Protein AF-G9K9Y8-F1 (afdb_monomer)

Solvent-accessible surface area (backbone atoms only — not comparable to full-atom values): 9111 Å² total; per-residue (Å²): 105,71,45,41,54,54,16,48,52,47,48,52,50,33,62,75,66,70,55,86,84,50,66,68,34,49,52,31,36,51,53,35,52,54,52,53,56,57,51,52,54,63,65,48,39,76,40,74,76,51,29,52,55,55,52,28,53,61,65,28,44,67,58,48,51,57,51,48,55,58,51,45,56,54,49,51,53,50,38,55,50,44,28,70,71,38,23,91,46,26,84,60,19,64,43,66,66,45,25,47,54,50,52,55,35,38,58,74,66,42,69,54,67,57,62,68,66,59,51,52,83,85,42,70,68,60,45,52,49,50,51,54,51,50,53,53,49,46,49,46,43,45,63,47,51,47,47,50,54,52,48,52,50,49,54,37,41,52,53,50,54,48,33,73,73,78,46,76,134

InterPro domains:
  IPR013122 Polycystin cation channel, PKD1/PKD2 [PF08016] (23-160)
  IPR039031 Mucolipin [PTHR12127] (1-168)

Structure (mmCIF, N/CA/C/O backbone):
data_AF-G9K9Y8-F1
#
_entry.id   AF-G9K9Y8-F1
#
loop_
_atom_site.group_PDB
_atom_site.id
_atom_site.type_symbol
_atom_site.label_atom_id
_atom_site.label_alt_id
_atom_site.label_comp_id
_atom_site.label_asym_id
_atom_site.label_entity_id
_atom_site.label_seq_id
_atom_site.pdbx_PDB_ins_code
_atom_site.Cartn_x
_atom_site.Cartn_y
_atom_site.Cartn_z
_atom_site.occupancy
_atom_site.B_iso_or_equiv
_atom_site.auth_seq_id
_atom_site.auth_comp_id
_atom_site.auth_asym_id
_atom_site.auth_atom_id
_atom_site.pdbx_PDB_model_num
ATOM 1 N N . ASP A 1 1 ? -10.507 -14.445 19.180 1.00 88.25 1 ASP A N 1
ATOM 2 C CA . ASP A 1 1 ? -10.781 -15.676 19.954 1.00 88.25 1 ASP A CA 1
ATOM 3 C C . ASP A 1 1 ? -10.555 -16.961 19.174 1.00 88.25 1 ASP A C 1
ATOM 5 O O . ASP A 1 1 ? -9.679 -17.712 19.574 1.00 88.25 1 ASP A O 1
ATOM 9 N N . ILE A 1 2 ? -11.237 -17.206 18.045 1.00 95.00 2 ILE A N 1
ATOM 10 C CA . ILE A 1 2 ? -11.043 -18.442 17.247 1.00 95.00 2 ILE A CA 1
ATOM 11 C C . ILE A 1 2 ? -9.560 -18.677 16.897 1.00 95.00 2 ILE A C 1
ATOM 13 O O . ILE A 1 2 ? -9.029 -19.753 17.161 1.00 95.00 2 ILE A O 1
ATOM 17 N N . LEU A 1 3 ? -8.868 -17.651 16.383 1.00 92.19 3 LEU A N 1
ATOM 18 C CA . LEU A 1 3 ? -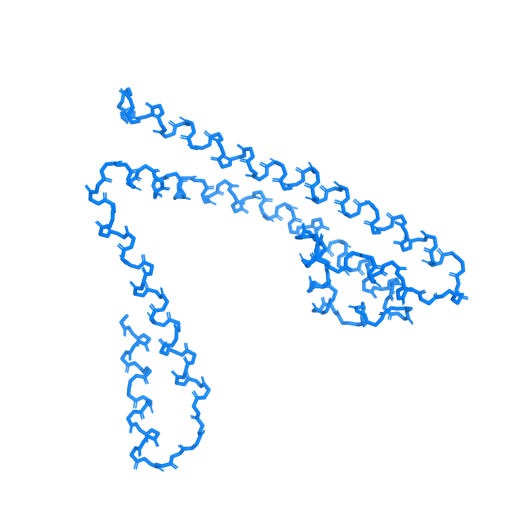7.439 -17.720 16.038 1.00 92.19 3 LEU A CA 1
ATOM 19 C C . LEU A 1 3 ? -6.555 -18.066 17.247 1.00 92.19 3 LEU A C 1
ATOM 21 O O . LEU A 1 3 ? -5.624 -18.857 17.127 1.00 92.19 3 LEU A O 1
ATOM 25 N N . THR A 1 4 ? -6.867 -17.504 18.416 1.00 94.25 4 THR A N 1
ATOM 26 C CA . THR A 1 4 ? -6.127 -17.738 19.661 1.00 94.25 4 THR A CA 1
ATOM 27 C C . THR A 1 4 ? -6.337 -19.162 20.165 1.00 94.25 4 THR A C 1
ATOM 29 O O . THR A 1 4 ? -5.377 -19.817 20.549 1.00 94.25 4 THR A O 1
ATOM 32 N N . ILE A 1 5 ? -7.575 -19.666 20.126 1.00 94.69 5 ILE A N 1
ATOM 33 C CA . ILE A 1 5 ? -7.909 -21.029 20.561 1.00 94.69 5 ILE A CA 1
ATOM 34 C C . ILE A 1 5 ? -7.210 -22.053 19.662 1.00 94.69 5 ILE A C 1
ATOM 36 O O . ILE A 1 5 ? -6.497 -22.918 20.167 1.00 94.69 5 ILE A O 1
ATOM 40 N N . ILE A 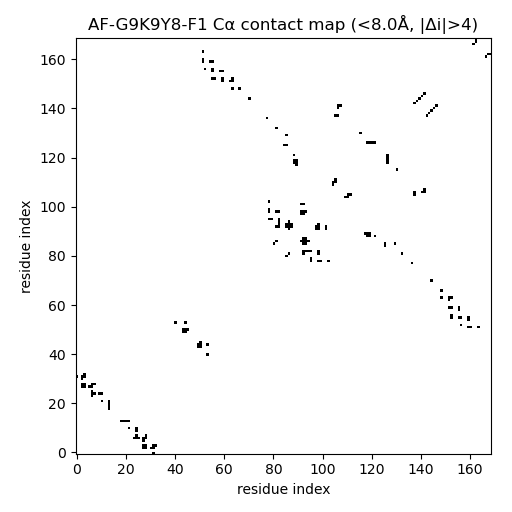1 6 ? -7.347 -21.922 18.337 1.00 94.25 6 ILE A N 1
ATOM 41 C CA . ILE A 1 6 ? -6.700 -22.825 17.372 1.00 94.25 6 ILE A CA 1
ATOM 42 C C . ILE A 1 6 ? -5.173 -22.735 17.498 1.00 94.25 6 ILE A C 1
ATOM 44 O O . ILE A 1 6 ? -4.502 -23.761 17.586 1.00 94.25 6 ILE A O 1
ATOM 48 N N . GLY A 1 7 ? -4.621 -21.520 17.567 1.00 93.50 7 GLY A N 1
ATOM 49 C CA . GLY A 1 7 ? -3.184 -21.301 17.732 1.00 93.50 7 GLY A CA 1
ATOM 50 C C . GLY A 1 7 ? -2.632 -21.896 19.031 1.00 93.50 7 GLY A C 1
ATOM 51 O O . GLY A 1 7 ? -1.561 -22.496 19.016 1.00 93.50 7 GLY A O 1
ATOM 52 N N . SER A 1 8 ? -3.367 -21.799 20.142 1.00 93.50 8 SER A N 1
ATOM 53 C CA . SER A 1 8 ? -2.964 -22.388 21.424 1.00 93.50 8 SER A CA 1
ATOM 54 C C . SER A 1 8 ? -3.047 -23.913 21.424 1.00 93.50 8 SER A C 1
ATOM 56 O O . SER A 1 8 ? -2.147 -24.555 21.962 1.00 93.50 8 SER A O 1
ATOM 58 N N . ILE A 1 9 ? -4.074 -24.505 20.800 1.00 93.81 9 ILE A N 1
ATOM 59 C CA . ILE A 1 9 ? -4.171 -25.965 20.633 1.00 93.81 9 ILE A CA 1
ATOM 60 C C . ILE A 1 9 ? -2.985 -26.477 19.812 1.00 93.81 9 ILE A C 1
ATOM 62 O O . ILE A 1 9 ? -2.294 -27.392 20.256 1.00 93.81 9 ILE A O 1
ATOM 66 N N . LEU A 1 10 ? -2.690 -25.832 18.677 1.00 91.56 10 LEU A N 1
ATOM 67 C CA . LEU A 1 10 ? -1.533 -26.174 17.847 1.00 91.56 10 LEU A CA 1
ATOM 68 C C . LEU A 1 10 ? -0.220 -26.027 18.621 1.00 91.56 10 LEU A C 1
ATOM 70 O O . LEU A 1 10 ? 0.630 -26.908 18.552 1.00 91.56 10 LEU A O 1
ATOM 74 N N . LYS A 1 11 ? -0.061 -24.957 19.408 1.00 92.81 11 LYS A N 1
ATOM 75 C CA . LYS A 1 11 ? 1.130 -24.760 20.244 1.00 92.81 11 LYS A CA 1
ATOM 76 C C . LYS A 1 11 ? 1.314 -25.890 21.259 1.00 92.81 11 LYS A C 1
ATOM 78 O O . LYS A 1 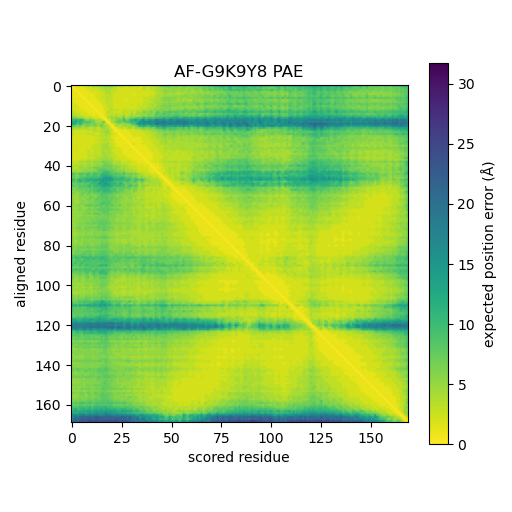11 ? 2.425 -26.394 21.409 1.00 92.81 11 LYS A O 1
ATOM 83 N N . MET A 1 12 ? 0.238 -26.294 21.939 1.00 92.38 12 MET A N 1
ATOM 84 C CA . MET A 1 12 ? 0.267 -27.398 22.903 1.00 92.38 12 MET A CA 1
ATOM 85 C C . MET A 1 12 ? 0.570 -28.736 22.222 1.00 92.38 12 MET A C 1
ATOM 87 O O . MET A 1 12 ? 1.367 -29.510 22.744 1.00 92.38 12 MET A O 1
ATOM 91 N N . GLU A 1 13 ? -0.007 -28.998 21.047 1.00 91.50 13 GLU A N 1
ATOM 92 C CA . GLU A 1 13 ? 0.251 -30.219 20.278 1.00 91.50 13 GLU A CA 1
ATOM 93 C C . GLU A 1 13 ? 1.706 -30.301 19.795 1.00 91.50 13 GLU A C 1
ATOM 95 O O . GLU A 1 13 ? 2.349 -31.340 19.957 1.00 91.50 13 GLU A O 1
ATOM 100 N N . ILE A 1 14 ? 2.245 -29.204 19.253 1.00 91.12 14 ILE A N 1
ATOM 101 C CA . ILE A 1 14 ? 3.640 -29.114 18.797 1.00 91.12 14 ILE A CA 1
ATOM 102 C C . ILE A 1 14 ? 4.596 -29.374 19.966 1.00 91.12 14 ILE A C 1
ATOM 104 O O . ILE A 1 14 ? 5.545 -30.145 19.825 1.00 91.12 14 ILE A O 1
ATOM 108 N N . GLN A 1 15 ? 4.317 -28.785 21.132 1.00 90.19 15 GLN A N 1
ATOM 109 C CA . GLN A 1 15 ? 5.134 -28.965 22.329 1.00 90.19 15 GLN A CA 1
ATOM 110 C C . GLN A 1 15 ? 5.022 -30.389 22.900 1.00 90.19 15 GLN A C 1
ATOM 112 O O . GLN A 1 15 ? 6.036 -30.962 23.293 1.00 90.19 15 GLN A O 1
ATOM 117 N N . ALA A 1 16 ? 3.826 -30.987 22.903 1.00 90.38 16 ALA A N 1
ATOM 118 C CA . ALA A 1 16 ? 3.603 -32.353 23.384 1.00 90.38 16 ALA A CA 1
ATOM 119 C C . ALA A 1 16 ? 4.237 -33.418 22.473 1.00 90.38 16 ALA A C 1
ATOM 121 O O . ALA A 1 16 ? 4.717 -34.437 22.962 1.00 90.38 16 ALA A O 1
ATOM 122 N N . LYS A 1 17 ? 4.258 -33.182 21.155 1.00 89.00 17 LYS A N 1
ATOM 123 C CA . LYS A 1 17 ? 4.853 -34.085 20.155 1.00 89.00 17 LYS A CA 1
ATOM 124 C C . LYS A 1 17 ? 6.313 -33.748 19.815 1.00 89.00 17 LYS A C 1
ATOM 126 O O . LYS A 1 17 ? 6.876 -34.368 18.915 1.00 89.00 17 LYS A O 1
ATOM 131 N N . SER A 1 18 ? 6.922 -32.769 20.495 1.00 82.75 18 SER A N 1
ATOM 132 C CA . SER A 1 18 ? 8.277 -32.255 20.216 1.00 82.75 18 SER A CA 1
ATOM 133 C C . SER A 1 18 ? 8.532 -31.942 18.731 1.00 82.75 18 SER A C 1
ATOM 135 O O . SER A 1 18 ? 9.604 -32.219 18.196 1.00 82.75 18 SER A O 1
ATOM 137 N N . LEU A 1 19 ? 7.528 -31.394 18.043 1.00 81.69 19 LEU A N 1
ATOM 138 C CA . LEU A 1 19 ? 7.640 -30.995 16.640 1.00 81.69 19 LEU A CA 1
ATOM 139 C C . LEU A 1 19 ? 8.351 -29.635 16.530 1.00 81.69 19 LEU A C 1
ATOM 141 O O . LEU A 1 19 ? 8.315 -28.818 17.450 1.00 81.69 19 LEU A O 1
ATOM 145 N N . THR A 1 20 ? 8.991 -29.372 15.388 1.00 82.88 20 THR A N 1
ATOM 146 C CA . THR A 1 20 ? 9.756 -28.133 15.136 1.00 82.88 20 THR A CA 1
ATOM 147 C C . THR A 1 20 ? 9.059 -27.146 14.194 1.00 82.88 20 THR A C 1
ATOM 149 O O . THR A 1 20 ? 9.571 -26.052 13.971 1.00 82.88 20 THR A O 1
ATOM 152 N N . SER A 1 21 ? 7.887 -27.484 13.646 1.00 85.19 21 SER A N 1
ATOM 153 C CA . SER A 1 21 ? 7.153 -26.635 12.700 1.00 85.19 21 SER A CA 1
ATOM 154 C C . SER A 1 21 ? 6.240 -25.632 13.419 1.00 85.19 21 SER A C 1
ATOM 156 O O . SER A 1 21 ? 5.117 -25.972 13.795 1.00 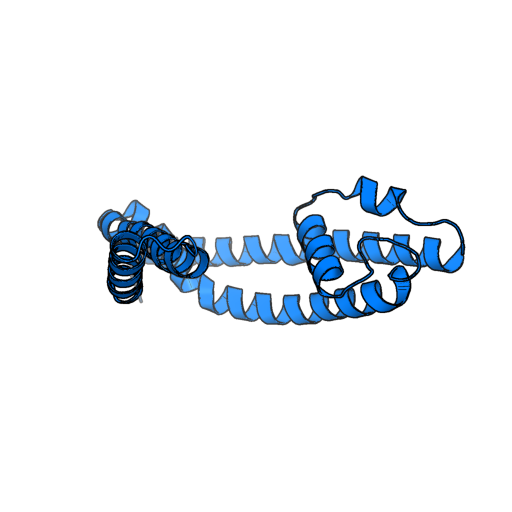85.19 21 SER A O 1
ATOM 158 N N . TYR A 1 22 ? 6.699 -24.389 13.586 1.00 89.75 22 TYR A N 1
ATOM 159 C CA . TYR A 1 22 ? 5.957 -23.326 14.285 1.00 89.75 22 TYR A CA 1
ATOM 160 C C . TYR A 1 22 ? 5.284 -22.301 13.358 1.00 89.75 22 TYR A C 1
ATOM 162 O O . TYR A 1 22 ? 4.607 -21.402 13.855 1.00 89.75 22 TYR A O 1
ATOM 170 N N . ASP A 1 23 ? 5.411 -22.421 12.036 1.00 91.62 23 ASP A N 1
ATOM 171 C CA . ASP A 1 23 ? 4.986 -21.381 11.084 1.00 91.62 23 ASP A CA 1
ATOM 172 C C . ASP A 1 23 ? 3.493 -21.048 11.203 1.00 91.62 23 ASP A C 1
ATOM 174 O O . ASP A 1 23 ? 3.115 -19.918 11.503 1.00 91.62 23 ASP A O 1
ATOM 178 N N . VAL A 1 24 ? 2.623 -22.054 11.085 1.00 90.38 24 VAL A N 1
ATOM 179 C CA . VAL A 1 24 ? 1.165 -21.859 11.175 1.00 90.38 24 VAL A CA 1
ATOM 180 C C . VAL A 1 24 ? 0.756 -21.380 12.572 1.00 90.38 24 VAL A C 1
ATOM 182 O O . VAL A 1 24 ? -0.048 -20.458 12.712 1.00 90.38 24 VAL A O 1
ATOM 185 N N . CYS A 1 25 ? 1.352 -21.965 13.615 1.00 91.75 25 CYS A N 1
ATOM 186 C CA . CYS A 1 25 ? 1.096 -21.592 15.005 1.00 91.75 25 CYS A CA 1
ATOM 187 C C . CYS A 1 25 ? 1.472 -20.127 15.285 1.00 91.75 25 CYS A C 1
ATOM 189 O O . CYS A 1 25 ? 0.720 -19.411 15.950 1.00 91.75 25 CYS A O 1
ATOM 191 N N . SER A 1 26 ? 2.629 -19.681 14.798 1.00 92.81 26 SER A N 1
ATOM 192 C CA . SER A 1 26 ? 3.138 -18.327 15.019 1.00 92.81 26 SER A CA 1
ATOM 193 C C . SER A 1 26 ? 2.314 -17.282 14.267 1.00 92.81 26 SER A C 1
ATOM 195 O O . SER A 1 26 ? 1.977 -16.258 14.859 1.00 92.81 26 SER A O 1
ATOM 197 N N . ILE A 1 27 ? 1.889 -17.567 13.030 1.00 94.88 27 ILE A N 1
ATOM 198 C CA . ILE A 1 27 ? 0.998 -16.687 12.258 1.00 94.88 27 ILE A CA 1
ATOM 199 C C . ILE A 1 27 ? -0.364 -16.548 12.953 1.00 94.88 27 ILE A C 1
ATOM 201 O O . ILE A 1 27 ? -0.850 -15.432 13.141 1.00 94.88 27 ILE A O 1
ATOM 205 N N . LEU A 1 28 ? -0.978 -17.656 13.383 1.00 92.25 28 LEU A N 1
ATOM 206 C CA . LEU A 1 28 ? -2.278 -17.643 14.070 1.00 92.25 28 LEU A CA 1
ATOM 207 C C . LEU A 1 28 ? -2.221 -16.867 15.390 1.00 92.25 28 LEU A C 1
ATOM 209 O O . LEU A 1 28 ? -3.050 -15.991 15.637 1.00 92.25 28 LEU A O 1
ATOM 213 N N . LEU A 1 29 ? -1.228 -17.159 16.234 1.00 94.69 29 LEU A N 1
ATOM 214 C CA . LEU A 1 29 ? -1.086 -16.473 17.515 1.00 94.69 29 LEU A CA 1
ATOM 215 C C . LEU A 1 29 ? -0.709 -14.999 17.322 1.00 94.69 29 LEU A C 1
ATOM 217 O O . LEU A 1 29 ? -1.319 -14.150 17.968 1.00 94.69 29 LEU A O 1
ATOM 221 N N . GLY A 1 30 ? 0.210 -14.682 16.406 1.00 95.38 30 GLY A N 1
ATOM 222 C CA . GLY A 1 30 ? 0.635 -13.309 16.114 1.00 95.38 30 GLY A CA 1
ATOM 223 C C . GLY A 1 30 ? -0.482 -12.435 15.538 1.00 95.38 30 GLY A C 1
ATOM 224 O O . GLY A 1 30 ? -0.690 -11.311 15.989 1.00 95.38 30 GLY A O 1
ATOM 225 N N . THR A 1 31 ? -1.271 -12.959 14.596 1.00 94.19 31 THR A N 1
ATOM 226 C CA . THR A 1 31 ? -2.459 -12.243 14.092 1.00 94.19 31 THR A CA 1
ATOM 227 C C . THR A 1 31 ? -3.511 -12.070 15.185 1.00 94.19 31 THR A C 1
ATOM 229 O O . THR A 1 31 ? -4.128 -11.009 15.287 1.00 94.19 31 THR A O 1
ATOM 232 N N . SER A 1 32 ? -3.682 -13.065 16.062 1.00 95.38 32 SER A N 1
ATOM 233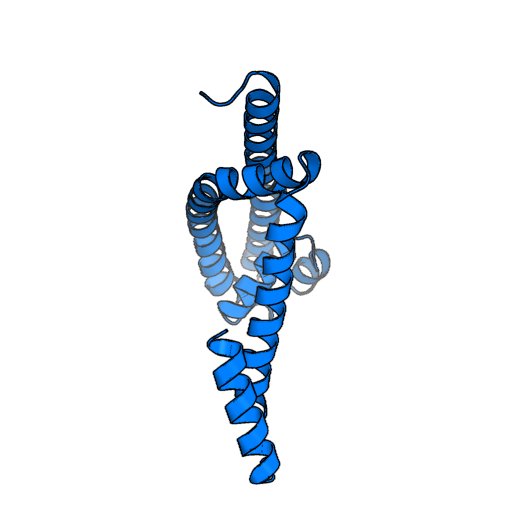 C CA . SER A 1 32 ? -4.626 -12.961 17.173 1.00 95.38 32 SER A CA 1
ATOM 234 C C . SER A 1 32 ? -4.241 -11.876 18.182 1.00 95.38 32 SER A C 1
ATOM 236 O O . SER A 1 32 ? -5.105 -11.101 18.588 1.00 95.38 32 SER A O 1
ATOM 238 N N . THR A 1 33 ? -2.959 -11.762 18.546 1.00 95.50 33 THR A N 1
ATOM 239 C CA . THR A 1 33 ? -2.498 -10.729 19.483 1.00 95.50 33 THR A CA 1
ATOM 240 C C . THR A 1 33 ? -2.618 -9.338 18.868 1.00 95.50 33 THR A C 1
ATOM 242 O O . THR A 1 33 ? -3.073 -8.424 19.553 1.00 95.50 33 THR A O 1
ATOM 245 N N . MET A 1 34 ? -2.315 -9.178 17.574 1.00 94.50 34 MET A N 1
ATOM 246 C CA . MET A 1 34 ? -2.527 -7.919 16.851 1.00 94.50 34 MET A CA 1
ATOM 247 C C . MET A 1 34 ? -3.998 -7.473 16.898 1.00 94.50 34 MET A C 1
ATOM 249 O O . MET A 1 34 ? -4.278 -6.317 17.212 1.00 94.50 34 MET A O 1
ATOM 253 N N . LEU A 1 35 ? -4.949 -8.384 16.653 1.00 92.50 35 LEU A N 1
ATOM 254 C CA . LEU A 1 35 ? -6.383 -8.074 16.717 1.00 92.50 35 LEU A CA 1
ATOM 255 C C . LEU A 1 35 ? -6.859 -7.743 18.140 1.00 92.50 35 LEU A C 1
ATOM 257 O O . LEU A 1 35 ? -7.689 -6.853 18.307 1.00 92.50 35 LEU A O 1
ATOM 261 N N . VAL A 1 36 ? -6.327 -8.415 19.167 1.00 95.12 36 VAL A N 1
ATOM 262 C CA . VAL A 1 36 ? -6.633 -8.096 20.574 1.00 95.12 36 VAL A CA 1
ATOM 263 C C . VAL A 1 36 ? -6.166 -6.682 20.923 1.00 95.12 36 VAL A C 1
ATOM 265 O O . VAL A 1 36 ? -6.927 -5.925 21.524 1.00 95.12 36 VAL A O 1
ATOM 268 N N . TRP A 1 37 ? -4.965 -6.288 20.488 1.00 93.69 37 TRP A N 1
ATOM 269 C CA . TRP A 1 37 ? -4.457 -4.925 20.678 1.00 93.69 37 TRP A CA 1
ATOM 270 C C . TRP A 1 37 ? -5.270 -3.876 19.912 1.00 93.69 37 TRP A C 1
ATOM 272 O O . TRP A 1 37 ? -5.545 -2.811 20.460 1.00 93.69 37 TRP A O 1
ATOM 282 N N . LEU A 1 38 ? -5.746 -4.180 18.700 1.00 89.94 38 LEU A N 1
ATOM 283 C CA . LEU A 1 38 ? -6.724 -3.325 18.014 1.00 89.94 38 LEU A CA 1
ATOM 284 C C . LEU A 1 38 ? -8.046 -3.237 18.793 1.00 89.94 38 LEU A C 1
ATOM 286 O O . LEU A 1 38 ? -8.654 -2.172 18.856 1.00 89.94 38 LEU A O 1
ATOM 290 N N . GLY A 1 39 ? -8.463 -4.316 19.456 1.00 88.38 39 GLY A N 1
ATOM 291 C CA . GLY A 1 39 ? -9.609 -4.325 20.366 1.00 88.38 39 GLY A CA 1
ATOM 292 C C . GLY A 1 39 ? -9.468 -3.349 21.539 1.00 88.38 39 GLY A C 1
ATOM 293 O O . GLY A 1 39 ? -10.473 -2.796 21.984 1.00 88.38 39 GLY A O 1
ATOM 294 N N . VAL A 1 40 ? -8.240 -3.050 21.986 1.00 90.38 40 VAL A N 1
ATOM 295 C CA . VAL A 1 40 ? -7.991 -2.058 23.049 1.00 90.38 40 VAL A CA 1
ATOM 296 C C . VAL A 1 40 ? -8.477 -0.660 22.649 1.00 90.38 40 VAL A C 1
ATOM 298 O O . VAL A 1 40 ? -8.964 0.091 23.497 1.00 90.38 40 VAL A O 1
ATOM 301 N N . ILE A 1 41 ? -8.460 -0.337 21.351 1.00 87.31 41 ILE A N 1
ATOM 302 C CA . ILE A 1 41 ? -8.962 0.937 20.811 1.00 87.31 41 ILE A CA 1
ATOM 303 C C . ILE A 1 41 ? -10.449 1.135 21.151 1.00 87.31 41 ILE A C 1
ATOM 305 O O . ILE A 1 41 ? -10.872 2.256 21.429 1.00 87.31 41 ILE A O 1
ATOM 309 N N . ARG A 1 42 ? -11.240 0.055 21.242 1.00 85.31 42 ARG A N 1
ATOM 310 C CA . ARG A 1 42 ? -12.650 0.128 21.663 1.00 85.31 42 ARG A CA 1
ATOM 311 C C . ARG A 1 42 ? -12.799 0.660 23.090 1.00 85.31 42 ARG A C 1
ATOM 313 O O . ARG A 1 42 ? -13.729 1.419 23.347 1.00 85.31 42 ARG A O 1
ATOM 320 N N . TYR A 1 43 ? -11.900 0.291 24.003 1.00 86.50 43 TYR A N 1
ATOM 321 C CA . TYR A 1 43 ? -11.931 0.797 25.380 1.00 86.50 43 TYR A CA 1
ATOM 322 C C . TYR A 1 43 ? -11.507 2.268 25.451 1.00 86.50 43 TYR A C 1
ATOM 324 O O . TYR A 1 43 ? -12.067 3.027 26.239 1.00 86.50 43 TYR A O 1
ATOM 332 N N . LEU A 1 44 ? -10.584 2.700 24.582 1.00 85.62 44 LEU A N 1
ATOM 333 C CA . LEU A 1 44 ? -10.208 4.114 24.462 1.00 85.62 44 LEU A CA 1
ATOM 334 C C . LEU A 1 44 ? -11.359 4.985 23.936 1.00 85.62 44 LEU A C 1
ATOM 336 O O . LEU A 1 44 ? -11.444 6.157 24.296 1.00 85.62 44 LEU A O 1
ATOM 340 N N . GLY A 1 45 ? -12.289 4.411 23.167 1.00 81.50 45 GLY A N 1
ATOM 341 C CA . GLY A 1 45 ? -13.504 5.088 22.703 1.00 81.50 45 GLY A CA 1
ATOM 342 C C . GLY A 1 45 ? -14.442 5.577 23.816 1.00 81.50 45 GLY A C 1
ATOM 343 O O . GLY A 1 45 ? -15.297 6.415 23.551 1.00 81.50 45 GLY A O 1
ATOM 344 N N . PHE A 1 46 ? -14.270 5.132 25.069 1.00 83.88 46 PHE A N 1
ATOM 345 C CA . PHE A 1 46 ? -15.032 5.667 26.207 1.00 83.88 46 PHE A CA 1
ATOM 346 C C . PHE A 1 46 ? -14.724 7.151 26.476 1.00 83.88 46 PHE A C 1
ATOM 348 O O . PHE A 1 46 ? -15.555 7.896 26.992 1.00 83.88 46 PHE A O 1
ATOM 355 N N . PHE A 1 47 ? -13.532 7.609 26.094 1.00 85.12 47 PHE A N 1
ATOM 356 C CA . PHE A 1 47 ? -13.133 9.001 26.228 1.00 85.12 47 PHE A CA 1
ATOM 357 C C . PHE A 1 47 ? -13.573 9.812 25.003 1.00 85.12 47 PHE A C 1
ATOM 359 O O . PHE A 1 47 ? -13.173 9.521 23.874 1.00 85.12 47 PHE A O 1
ATOM 366 N N . GLN A 1 48 ? -14.308 10.905 25.229 1.00 76.06 48 GLN A N 1
ATOM 367 C CA . GLN A 1 48 ? -14.876 11.731 24.152 1.00 76.06 48 GLN A CA 1
ATOM 368 C C . GLN A 1 48 ? -13.851 12.231 23.120 1.00 76.06 48 GLN A C 1
ATOM 370 O O . GLN A 1 48 ? -14.180 12.330 21.941 1.00 76.06 48 GLN A O 1
ATOM 375 N N . LYS A 1 49 ? -12.605 12.524 23.527 1.00 79.12 49 LYS A N 1
ATOM 376 C CA . LYS A 1 49 ? -11.557 12.964 22.588 1.00 79.12 49 LYS A CA 1
ATOM 377 C C . LYS A 1 49 ? -11.047 11.844 21.680 1.00 79.12 49 LYS A C 1
ATOM 379 O O . LYS A 1 49 ? -10.793 12.098 20.511 1.00 79.12 49 LYS A O 1
ATOM 384 N N . TYR A 1 50 ? -10.911 10.622 22.191 1.00 81.44 50 TYR A N 1
ATOM 385 C CA . TYR A 1 50 ? -10.428 9.481 21.405 1.00 81.44 50 TYR A CA 1
ATOM 386 C C . TYR A 1 50 ? -11.536 8.883 20.531 1.00 81.44 50 TYR A C 1
ATOM 388 O O . TYR A 1 50 ? -11.259 8.402 19.433 1.00 81.44 50 TYR A O 1
ATOM 396 N N . ASN A 1 51 ? -12.794 8.989 20.970 1.00 86.25 51 ASN A N 1
ATOM 397 C CA . ASN A 1 51 ? -13.952 8.574 20.185 1.00 86.25 51 ASN A CA 1
ATOM 398 C C . ASN A 1 51 ? -14.043 9.316 18.838 1.00 86.25 51 ASN A C 1
ATOM 400 O O . ASN A 1 51 ? -14.346 8.696 17.822 1.00 86.25 51 ASN A O 1
ATOM 404 N N . LEU A 1 52 ? -13.697 10.611 18.805 1.00 86.38 52 LEU A N 1
ATOM 405 C CA . LEU A 1 52 ? -13.664 11.407 17.571 1.00 86.38 52 LEU A CA 1
ATOM 406 C C . LEU A 1 52 ? -12.739 10.797 16.507 1.00 86.38 52 LEU A C 1
ATOM 408 O O . LEU A 1 52 ? -13.125 10.690 15.343 1.00 86.38 52 LEU A O 1
ATOM 412 N N . LEU A 1 53 ? -11.533 10.364 16.892 1.00 85.19 53 LEU A N 1
ATOM 413 C CA . LEU A 1 53 ? -10.580 9.766 15.951 1.00 85.19 53 LEU A CA 1
ATOM 414 C C . LEU A 1 53 ? -11.088 8.427 15.406 1.00 85.19 53 LEU A C 1
ATOM 416 O O . LEU A 1 53 ? -10.959 8.163 14.212 1.00 85.19 53 LEU A O 1
ATOM 420 N N . ILE A 1 54 ? -11.683 7.594 16.264 1.00 87.81 54 ILE A N 1
ATOM 421 C CA . ILE A 1 54 ? -12.222 6.285 15.868 1.00 87.81 54 ILE A CA 1
ATOM 422 C C . ILE A 1 54 ? -13.393 6.467 14.895 1.00 87.81 54 ILE A C 1
ATOM 424 O O . ILE A 1 54 ? -13.424 5.813 13.853 1.00 87.81 54 ILE A O 1
ATOM 428 N N . LEU A 1 55 ? -14.313 7.388 15.200 1.00 87.56 55 LEU A N 1
ATOM 429 C CA . LEU A 1 55 ? -15.434 7.734 14.324 1.00 87.56 55 LEU A CA 1
ATOM 430 C C . LEU A 1 55 ? -14.947 8.289 12.982 1.00 87.56 55 LEU A C 1
ATOM 432 O O . LEU A 1 55 ? -15.450 7.882 11.939 1.00 87.56 55 LEU A O 1
ATOM 436 N N . THR A 1 56 ? -13.924 9.150 13.000 1.00 90.31 56 THR A N 1
ATOM 437 C CA . THR A 1 56 ? -13.305 9.699 11.779 1.00 90.31 56 THR A CA 1
ATOM 438 C C . THR A 1 56 ? -12.736 8.596 10.908 1.00 90.31 56 THR A C 1
ATOM 440 O O . THR A 1 56 ? -13.019 8.550 9.713 1.00 90.31 56 THR A O 1
ATOM 443 N N . LEU A 1 57 ? -11.984 7.666 11.499 1.00 89.19 57 LEU A N 1
ATOM 444 C CA . LEU A 1 57 ? -11.398 6.556 10.759 1.00 89.19 57 LEU A CA 1
ATOM 445 C C . LEU A 1 57 ? -12.480 5.647 10.156 1.00 89.19 57 LEU A C 1
ATOM 447 O O . LEU A 1 57 ? -12.361 5.247 9.001 1.00 89.19 57 LEU A O 1
ATOM 451 N N . GLN A 1 58 ? -13.547 5.351 10.906 1.00 90.88 58 GLN A N 1
ATOM 452 C CA . GLN A 1 58 ? -14.658 4.523 10.425 1.00 90.88 58 GLN A CA 1
ATOM 453 C C . GLN A 1 58 ? -15.457 5.196 9.304 1.00 90.88 58 GLN A C 1
ATOM 455 O O . GLN A 1 58 ? -15.799 4.533 8.326 1.00 90.88 58 GLN A O 1
ATOM 460 N N . ALA A 1 59 ? -15.728 6.497 9.415 1.00 91.25 59 ALA A N 1
ATOM 461 C CA . ALA A 1 59 ? -16.457 7.243 8.392 1.00 91.25 59 ALA A CA 1
ATOM 462 C C . ALA A 1 59 ? -15.617 7.489 7.128 1.00 91.25 59 ALA A C 1
ATOM 464 O O . ALA A 1 59 ? -16.156 7.479 6.023 1.00 91.25 59 ALA A O 1
ATOM 465 N N . ALA A 1 60 ? -14.298 7.669 7.272 1.00 93.06 60 ALA A N 1
ATOM 466 C CA . ALA A 1 60 ? -13.396 7.878 6.140 1.00 93.06 60 ALA A CA 1
ATOM 467 C C . ALA A 1 60 ? -13.188 6.583 5.344 1.00 93.06 60 ALA A C 1
ATOM 469 O O . ALA A 1 60 ? -13.060 6.624 4.121 1.00 93.06 60 ALA A O 1
ATOM 470 N N . LEU A 1 61 ? -13.194 5.425 6.016 1.00 92.44 61 LEU A N 1
ATOM 471 C CA . LEU A 1 61 ? -12.913 4.110 5.435 1.00 92.44 61 LEU A CA 1
ATOM 472 C C . LEU A 1 61 ? -13.679 3.794 4.129 1.00 92.44 61 LEU A C 1
ATOM 474 O O . LEU A 1 61 ? -13.017 3.429 3.158 1.00 92.44 61 LEU A O 1
ATOM 478 N N . PRO A 1 62 ? -15.015 3.948 4.016 1.00 93.44 62 PRO A N 1
ATOM 479 C CA . PRO A 1 62 ? -15.724 3.676 2.761 1.00 93.44 62 PRO A CA 1
ATOM 480 C C . PRO A 1 62 ? -15.302 4.599 1.607 1.00 93.44 62 PRO A C 1
ATOM 482 O O . PRO A 1 62 ? -15.165 4.137 0.472 1.00 93.44 62 PRO A O 1
ATOM 485 N N . ASN A 1 63 ? -15.069 5.885 1.880 1.00 92.31 63 ASN A N 1
ATOM 486 C CA . ASN A 1 63 ? -14.629 6.849 0.868 1.00 92.31 63 ASN A CA 1
ATOM 487 C C . ASN A 1 63 ? -13.184 6.567 0.436 1.00 92.31 63 ASN A C 1
ATOM 489 O O . ASN A 1 63 ? -12.889 6.530 -0.761 1.00 92.31 63 ASN A O 1
ATOM 493 N N . VAL A 1 64 ? -12.313 6.270 1.404 1.00 94.56 64 VAL A N 1
ATOM 494 C CA . VAL A 1 64 ? -10.926 5.862 1.175 1.00 94.56 64 VAL A CA 1
ATOM 495 C C . VAL A 1 64 ? -10.857 4.592 0.330 1.00 94.56 64 VAL A C 1
ATOM 497 O O . VAL A 1 64 ? -10.095 4.558 -0.628 1.00 94.56 64 VAL A O 1
ATOM 500 N N . ILE A 1 65 ? -11.668 3.566 0.612 1.00 94.12 65 ILE A N 1
ATOM 501 C CA . ILE A 1 65 ? -11.670 2.321 -0.175 1.00 94.12 65 ILE A CA 1
ATOM 502 C C . ILE A 1 65 ? -12.009 2.599 -1.644 1.00 94.12 65 ILE A C 1
ATOM 504 O O . ILE A 1 65 ? -11.312 2.105 -2.527 1.00 94.12 65 ILE A O 1
ATOM 508 N N . ARG A 1 66 ? -13.026 3.426 -1.923 1.00 94.06 66 ARG A N 1
ATOM 509 C CA . ARG A 1 66 ? -13.398 3.800 -3.301 1.00 94.06 66 ARG A CA 1
ATOM 510 C C . ARG A 1 66 ? -12.257 4.521 -4.017 1.00 94.06 66 ARG A C 1
ATOM 512 O O . ARG A 1 66 ? -11.932 4.174 -5.151 1.00 94.06 66 ARG A O 1
ATOM 519 N N . PHE A 1 67 ? -11.630 5.487 -3.345 1.00 94.06 67 PHE A N 1
ATOM 520 C CA . PHE A 1 67 ? -10.474 6.199 -3.886 1.00 94.06 67 PHE A CA 1
ATOM 521 C C . PHE A 1 67 ? -9.290 5.253 -4.141 1.00 94.06 67 PHE A C 1
ATOM 523 O O . PHE A 1 67 ? -8.698 5.278 -5.221 1.00 94.06 67 PHE A O 1
ATOM 530 N N . CYS A 1 68 ? -8.998 4.357 -3.194 1.00 93.81 68 CYS A N 1
ATOM 531 C CA . CYS A 1 68 ? -7.964 3.335 -3.323 1.00 93.81 68 CYS A CA 1
ATOM 532 C C . CYS A 1 68 ? -8.226 2.390 -4.499 1.00 93.81 68 CYS A C 1
ATOM 534 O O . CYS A 1 68 ? -7.281 2.055 -5.203 1.00 93.81 68 CYS A O 1
ATOM 536 N N . CYS A 1 69 ? -9.474 1.992 -4.770 1.00 94.81 69 CYS A N 1
ATOM 537 C CA . CYS A 1 69 ? -9.800 1.183 -5.948 1.00 94.81 69 CYS A CA 1
ATOM 538 C C . CYS A 1 69 ? -9.440 1.905 -7.259 1.00 94.81 69 CYS A C 1
ATOM 540 O O . CYS A 1 69 ? -8.846 1.298 -8.151 1.00 94.81 69 CYS A O 1
ATOM 542 N N . CYS A 1 70 ? -9.735 3.204 -7.367 1.00 93.88 70 CYS A N 1
ATOM 543 C CA . CYS A 1 70 ? -9.356 4.007 -8.533 1.00 93.88 70 CYS A CA 1
ATOM 544 C C . CYS A 1 70 ? -7.831 4.151 -8.660 1.00 93.88 70 CYS A C 1
ATOM 546 O O . CYS A 1 70 ? -7.275 3.955 -9.741 1.00 93.88 70 CYS A O 1
ATOM 548 N N . ALA A 1 71 ? -7.139 4.444 -7.555 1.00 94.88 71 ALA A N 1
ATOM 549 C CA . ALA A 1 71 ? -5.681 4.545 -7.536 1.00 94.88 71 ALA A CA 1
ATOM 550 C C . ALA A 1 71 ? -5.006 3.201 -7.867 1.00 94.88 71 ALA A C 1
ATOM 552 O O . ALA A 1 71 ? -4.009 3.175 -8.589 1.00 94.88 71 ALA A O 1
ATOM 553 N N . ALA A 1 72 ? -5.577 2.082 -7.410 1.00 95.31 72 ALA A N 1
ATOM 554 C CA . ALA A 1 72 ? -5.085 0.737 -7.690 1.00 95.31 72 ALA A CA 1
ATOM 555 C C . ALA A 1 72 ? -5.142 0.399 -9.187 1.00 95.31 72 ALA A C 1
ATOM 557 O O . ALA A 1 72 ? -4.214 -0.219 -9.700 1.00 95.31 72 ALA A O 1
ATOM 558 N N . MET A 1 73 ? -6.172 0.846 -9.913 1.00 95.94 73 MET A N 1
ATOM 559 C CA . MET A 1 73 ? -6.252 0.667 -11.372 1.00 95.94 73 MET A CA 1
ATOM 560 C C . MET A 1 73 ? -5.082 1.351 -12.095 1.00 95.94 73 MET A C 1
ATOM 562 O O . MET A 1 73 ? -4.443 0.745 -12.956 1.00 95.94 73 MET A O 1
ATOM 566 N N . ILE A 1 74 ? -4.763 2.594 -11.715 1.00 96.62 74 ILE A N 1
ATOM 567 C CA . ILE A 1 74 ? -3.621 3.339 -12.269 1.00 96.62 74 ILE A CA 1
ATOM 568 C C . ILE A 1 74 ? -2.312 2.640 -11.891 1.00 96.62 74 ILE A C 1
ATOM 570 O O . ILE A 1 74 ? -1.452 2.414 -12.742 1.00 96.62 74 ILE A O 1
ATOM 574 N N . TYR A 1 75 ? -2.184 2.253 -10.622 1.00 96.75 75 TYR A N 1
ATOM 575 C CA . TYR A 1 75 ? -1.013 1.567 -10.088 1.00 96.75 75 TYR A CA 1
ATOM 576 C C . TYR A 1 75 ? -0.718 0.261 -10.832 1.00 96.75 75 TYR A C 1
ATOM 578 O O . TYR A 1 75 ? 0.415 0.042 -11.250 1.00 96.75 75 TYR A O 1
ATOM 586 N N . LEU A 1 76 ? -1.738 -0.565 -11.085 1.00 96.50 76 LEU A N 1
ATOM 587 C CA . LEU A 1 76 ? -1.598 -1.795 -11.864 1.00 96.50 76 LEU A CA 1
ATOM 588 C C . LEU A 1 76 ? -1.147 -1.513 -13.302 1.00 96.50 76 LEU A C 1
ATOM 590 O O . LEU A 1 76 ? -0.295 -2.233 -13.820 1.00 96.50 76 LEU A O 1
ATOM 594 N N . GLY A 1 77 ? -1.655 -0.446 -13.928 1.00 97.25 77 GLY A N 1
ATOM 595 C CA . GLY A 1 77 ? -1.189 -0.001 -15.244 1.00 97.25 77 GLY A CA 1
ATOM 596 C C . GLY A 1 77 ? 0.314 0.297 -15.259 1.00 97.25 77 GLY A C 1
ATOM 597 O O . GLY A 1 77 ? 1.034 -0.184 -16.138 1.00 97.25 77 GLY A O 1
ATOM 598 N N . TYR A 1 78 ? 0.803 1.007 -14.238 1.00 96.56 78 TYR A N 1
ATOM 599 C CA . TYR A 1 78 ? 2.235 1.219 -14.033 1.00 96.56 78 TYR A CA 1
ATOM 600 C C . TYR A 1 78 ? 2.966 -0.109 -13.776 1.00 96.56 78 TYR A C 1
ATOM 602 O O . TYR A 1 78 ? 3.940 -0.392 -14.468 1.00 96.56 78 TYR A O 1
ATOM 610 N N . CYS A 1 79 ? 2.473 -0.985 -12.891 1.00 96.38 79 CYS A N 1
ATOM 611 C CA . CYS A 1 79 ? 3.087 -2.292 -12.629 1.00 96.38 79 CYS A CA 1
ATOM 612 C C . CYS A 1 79 ? 3.299 -3.115 -13.906 1.00 96.38 79 CYS A C 1
ATOM 614 O O . CYS A 1 79 ? 4.408 -3.592 -14.141 1.00 96.38 79 CYS A O 1
ATOM 616 N N . PHE A 1 80 ? 2.271 -3.270 -14.745 1.00 96.81 80 PHE A N 1
ATOM 617 C CA . PHE A 1 80 ? 2.389 -4.042 -15.985 1.00 96.81 80 PHE A CA 1
ATOM 618 C C . PHE A 1 80 ? 3.360 -3.391 -16.972 1.00 96.81 80 PHE A C 1
ATOM 620 O O . PHE A 1 80 ? 4.200 -4.079 -17.555 1.00 96.81 80 PHE A O 1
ATOM 627 N N . CYS A 1 81 ? 3.287 -2.068 -17.129 1.00 96.44 81 CYS A N 1
ATOM 628 C CA . CYS A 1 81 ? 4.180 -1.330 -18.016 1.00 96.44 81 CYS A CA 1
ATOM 629 C C . CYS A 1 81 ? 5.648 -1.435 -17.566 1.00 96.44 81 CYS A C 1
ATOM 631 O O . CYS A 1 81 ? 6.518 -1.807 -18.356 1.00 96.44 81 CYS A O 1
ATOM 633 N N . GLY A 1 82 ? 5.920 -1.180 -16.284 1.00 94.69 82 GLY A N 1
ATOM 634 C CA . GLY A 1 82 ? 7.251 -1.292 -15.698 1.00 94.69 82 GLY A CA 1
ATOM 635 C C . GLY A 1 82 ? 7.796 -2.716 -15.770 1.00 94.69 82 GLY A C 1
ATOM 636 O O . GLY A 1 82 ? 8.959 -2.903 -16.118 1.00 94.69 82 GLY A O 1
ATOM 637 N N . TRP A 1 83 ? 6.961 -3.724 -15.511 1.00 95.75 83 TRP A N 1
ATOM 638 C CA . TRP A 1 83 ? 7.358 -5.130 -15.594 1.00 95.75 83 TRP A CA 1
ATOM 639 C C . TRP A 1 83 ? 7.821 -5.521 -17.003 1.00 95.75 83 TRP A C 1
ATOM 641 O O . TRP A 1 83 ? 8.917 -6.055 -17.168 1.00 95.75 83 TRP A O 1
ATOM 651 N N . ILE A 1 84 ? 7.021 -5.209 -18.027 1.00 95.19 84 ILE A N 1
ATOM 652 C CA . ILE A 1 84 ? 7.303 -5.617 -19.410 1.00 95.19 84 ILE A CA 1
ATOM 653 C C . ILE A 1 84 ? 8.492 -4.839 -19.986 1.00 95.19 84 ILE A C 1
ATOM 655 O O . ILE A 1 84 ? 9.361 -5.429 -20.626 1.00 95.19 84 ILE A O 1
ATOM 659 N N . VAL A 1 85 ? 8.549 -3.520 -19.766 1.00 94.19 85 VAL A N 1
ATOM 660 C CA . VAL A 1 85 ? 9.560 -2.664 -20.407 1.00 94.19 85 VAL A CA 1
ATOM 661 C C . VAL A 1 85 ? 10.891 -2.682 -19.653 1.00 94.19 85 VAL A C 1
ATOM 663 O O . VAL A 1 85 ? 11.949 -2.767 -20.276 1.00 94.19 85 VAL A O 1
ATOM 666 N N . LEU A 1 86 ? 10.864 -2.600 -18.318 1.00 92.06 86 LEU A N 1
ATOM 667 C CA . LEU A 1 86 ? 12.076 -2.471 -17.497 1.00 92.06 86 LEU A CA 1
ATOM 668 C C . LEU A 1 86 ? 12.599 -3.818 -16.987 1.00 92.06 86 LEU A C 1
ATOM 670 O O . LEU A 1 86 ? 13.752 -3.885 -16.561 1.00 92.06 86 LEU A O 1
ATOM 674 N N . GLY A 1 87 ? 11.810 -4.894 -17.066 1.00 91.31 87 GLY A N 1
ATOM 675 C CA . GLY A 1 87 ? 12.182 -6.216 -16.555 1.00 91.31 87 GLY A CA 1
ATOM 676 C C . GLY A 1 87 ? 13.524 -6.763 -17.061 1.00 91.31 87 GLY A C 1
ATOM 677 O O . GLY A 1 87 ? 14.325 -7.210 -16.237 1.00 91.31 87 GLY A O 1
ATOM 678 N N . PRO A 1 88 ? 13.848 -6.680 -18.367 1.00 90.56 88 PRO A N 1
ATOM 679 C CA . PRO A 1 88 ? 15.145 -7.136 -18.880 1.00 90.56 88 PRO A CA 1
ATOM 680 C C . PRO A 1 88 ? 16.338 -6.252 -18.478 1.00 90.56 88 PRO A C 1
ATOM 682 O O . PRO A 1 88 ? 17.486 -6.679 -18.602 1.00 90.56 88 PRO A O 1
ATOM 685 N N . TYR A 1 89 ? 16.086 -5.016 -18.035 1.00 88.75 89 TYR A N 1
ATOM 686 C CA . TYR A 1 89 ? 17.106 -3.975 -17.856 1.00 88.75 89 TYR A CA 1
ATOM 687 C C . TYR A 1 89 ? 17.340 -3.578 -16.395 1.00 88.75 89 TYR A C 1
ATOM 689 O O . TYR A 1 89 ? 18.323 -2.890 -16.109 1.00 88.75 89 TYR A O 1
ATOM 697 N N . HIS A 1 90 ? 16.461 -3.985 -15.476 1.00 89.69 90 HIS A N 1
ATOM 698 C CA . HIS A 1 90 ? 16.524 -3.603 -14.070 1.00 89.69 90 HIS A CA 1
ATOM 699 C C . HIS A 1 90 ? 16.118 -4.759 -13.148 1.00 89.69 90 HIS A C 1
ATOM 701 O O . HIS A 1 90 ? 15.032 -5.324 -13.266 1.00 89.69 90 HIS A O 1
ATOM 707 N N . ASP A 1 91 ? 16.954 -5.067 -12.153 1.00 88.25 91 ASP A N 1
ATOM 708 C CA . ASP A 1 91 ? 16.774 -6.255 -11.307 1.00 88.25 91 ASP A CA 1
ATOM 709 C C . ASP A 1 91 ? 15.497 -6.225 -10.455 1.00 88.25 91 ASP A C 1
ATOM 711 O O . ASP A 1 91 ? 14.872 -7.261 -10.243 1.00 88.25 91 ASP A O 1
ATOM 715 N N . LYS A 1 92 ? 15.055 -5.035 -10.021 1.00 88.56 92 LYS A N 1
ATOM 716 C CA . LYS A 1 92 ? 13.790 -4.880 -9.277 1.00 88.56 92 LYS A CA 1
ATOM 717 C C . LYS A 1 92 ? 12.524 -5.093 -10.114 1.00 88.56 92 LYS A C 1
ATOM 719 O O . LYS A 1 92 ? 11.464 -5.291 -9.536 1.00 88.56 92 LYS A O 1
ATOM 724 N N . PHE A 1 93 ? 12.611 -5.059 -11.447 1.00 90.94 93 PHE A N 1
ATOM 725 C CA . PHE A 1 93 ? 11.435 -5.159 -12.319 1.00 90.94 93 PHE A CA 1
ATOM 726 C C . PHE A 1 93 ? 11.246 -6.560 -12.920 1.00 90.94 93 PHE A C 1
ATOM 728 O O . PHE A 1 93 ? 10.504 -6.715 -13.881 1.00 90.94 93 PHE A O 1
ATOM 735 N N . ARG A 1 94 ? 11.898 -7.601 -12.382 1.00 90.31 94 ARG A N 1
ATOM 736 C CA . ARG A 1 94 ? 11.864 -8.955 -12.971 1.00 90.31 94 ARG A CA 1
ATOM 737 C C . ARG A 1 94 ? 10.540 -9.696 -12.783 1.00 90.31 94 ARG A C 1
ATOM 739 O O . ARG A 1 94 ? 10.085 -10.377 -13.699 1.00 90.31 94 ARG A O 1
ATOM 746 N N . SER A 1 95 ? 9.929 -9.590 -11.607 1.00 94.19 95 SER A N 1
ATOM 747 C CA . SER A 1 95 ? 8.644 -10.224 -11.297 1.00 94.19 95 SER A CA 1
ATOM 748 C C . SER A 1 95 ? 7.620 -9.169 -10.907 1.00 94.19 95 SER A C 1
ATOM 750 O O . SER A 1 95 ? 7.970 -8.150 -10.316 1.00 94.19 95 SER A O 1
ATOM 752 N N . LEU A 1 96 ? 6.345 -9.423 -11.200 1.00 93.94 96 LEU A N 1
ATOM 753 C CA . LEU A 1 96 ? 5.272 -8.476 -10.895 1.00 93.94 96 LEU A CA 1
ATOM 754 C C . LEU A 1 96 ? 5.192 -8.147 -9.393 1.00 93.94 96 LEU A C 1
ATOM 756 O O . LEU A 1 96 ? 4.928 -7.002 -9.035 1.00 93.94 96 LEU A O 1
ATOM 760 N N . ASN A 1 97 ? 5.502 -9.112 -8.518 1.00 95.00 97 ASN A N 1
ATOM 761 C CA . ASN A 1 97 ? 5.566 -8.873 -7.076 1.00 95.00 97 ASN A CA 1
ATOM 762 C C . ASN A 1 97 ? 6.689 -7.889 -6.705 1.00 95.00 97 ASN A C 1
ATOM 764 O O . ASN A 1 97 ? 6.430 -6.906 -6.020 1.00 95.00 97 ASN A O 1
ATOM 768 N N . MET A 1 98 ? 7.905 -8.078 -7.235 1.00 94.44 98 MET A N 1
ATOM 769 C CA . MET A 1 98 ? 9.020 -7.151 -6.988 1.00 94.44 98 MET A CA 1
ATOM 770 C C . MET A 1 98 ? 8.768 -5.763 -7.585 1.00 94.44 98 MET A C 1
ATOM 772 O O . MET A 1 98 ? 9.177 -4.759 -7.006 1.00 94.44 98 MET A O 1
ATOM 776 N N . VAL A 1 99 ? 8.068 -5.687 -8.723 1.00 96.00 99 VAL A N 1
ATOM 777 C CA . VAL A 1 99 ? 7.636 -4.409 -9.305 1.00 96.00 99 VAL A CA 1
ATOM 778 C C . VAL A 1 99 ? 6.678 -3.701 -8.354 1.00 96.00 99 VAL A C 1
ATOM 780 O O . VAL A 1 99 ? 6.841 -2.508 -8.117 1.00 96.00 99 VAL A O 1
ATOM 783 N N . SER A 1 100 ? 5.710 -4.425 -7.786 1.00 95.75 100 SER A N 1
ATOM 784 C CA . SER A 1 100 ? 4.794 -3.860 -6.797 1.00 95.75 100 SER A CA 1
ATOM 785 C C . SER A 1 100 ? 5.534 -3.420 -5.529 1.00 95.75 100 SER A C 1
ATOM 787 O O . SER A 1 100 ? 5.340 -2.307 -5.063 1.00 95.75 100 SER A O 1
ATOM 789 N N . GLU A 1 101 ? 6.447 -4.227 -4.995 1.00 95.00 101 GLU A N 1
ATOM 790 C CA . GLU A 1 101 ? 7.276 -3.821 -3.850 1.00 95.00 101 GLU A CA 1
ATOM 791 C C . GLU A 1 101 ? 8.089 -2.555 -4.170 1.00 95.00 101 GLU A C 1
ATOM 793 O O . GLU A 1 101 ? 8.107 -1.610 -3.386 1.00 95.00 101 GLU A O 1
ATOM 798 N N . CYS A 1 102 ? 8.688 -2.481 -5.362 1.00 94.69 102 CYS A N 1
ATOM 799 C CA . CYS A 1 102 ? 9.471 -1.328 -5.794 1.00 94.69 102 CYS A CA 1
ATOM 800 C C . CYS A 1 102 ? 8.621 -0.060 -5.943 1.00 94.69 102 CYS A C 1
ATOM 802 O O . CYS A 1 102 ? 9.031 1.004 -5.484 1.00 94.69 102 CYS A O 1
ATOM 804 N N . LEU A 1 103 ? 7.464 -0.144 -6.603 1.00 95.31 103 LEU A N 1
ATOM 805 C CA . LEU A 1 103 ? 6.578 1.005 -6.788 1.00 95.31 103 LEU A CA 1
ATOM 806 C C . LEU A 1 103 ? 5.961 1.445 -5.454 1.00 95.31 103 LEU A C 1
ATOM 808 O O . LEU A 1 103 ? 5.884 2.643 -5.201 1.00 95.31 103 LEU A O 1
ATOM 812 N N . PHE A 1 104 ? 5.604 0.508 -4.572 1.00 95.06 104 PHE A N 1
ATOM 813 C CA . PHE A 1 104 ? 5.129 0.822 -3.225 1.00 95.06 104 PHE A CA 1
ATOM 814 C C . PHE A 1 104 ? 6.203 1.525 -2.380 1.00 95.06 104 PHE A C 1
ATOM 816 O O . PHE A 1 104 ? 5.909 2.539 -1.746 1.00 95.06 104 PHE A O 1
ATOM 823 N N . SER A 1 105 ? 7.458 1.066 -2.418 1.00 94.75 105 SER A N 1
ATOM 824 C CA . SER A 1 105 ? 8.584 1.772 -1.787 1.00 94.75 105 SER A CA 1
ATOM 825 C C . SER A 1 105 ? 8.759 3.186 -2.349 1.00 94.75 105 SER A C 1
ATOM 827 O O . SER A 1 105 ? 8.901 4.134 -1.581 1.00 94.75 105 SER A O 1
ATOM 829 N N . LEU A 1 106 ? 8.663 3.355 -3.674 1.00 94.38 106 LEU A N 1
ATOM 830 C CA . LEU A 1 106 ? 8.801 4.662 -4.326 1.00 94.38 106 LEU A CA 1
ATOM 831 C C . LEU A 1 106 ? 7.694 5.650 -3.939 1.00 94.38 106 LEU A C 1
ATOM 833 O O . LEU A 1 106 ? 7.995 6.824 -3.744 1.00 94.38 106 LEU A O 1
ATOM 837 N N . ILE A 1 107 ? 6.440 5.200 -3.787 1.00 94.88 107 ILE A N 1
ATOM 838 C CA . ILE A 1 107 ? 5.336 6.052 -3.297 1.00 94.88 107 ILE A CA 1
ATOM 839 C C . ILE A 1 107 ? 5.658 6.601 -1.899 1.00 94.88 107 ILE A C 1
ATOM 841 O O . ILE A 1 107 ? 5.341 7.748 -1.598 1.00 94.88 107 ILE A O 1
ATOM 845 N N . ASN A 1 108 ? 6.326 5.802 -1.063 1.00 92.44 108 ASN A N 1
ATOM 846 C CA . ASN A 1 108 ? 6.752 6.194 0.281 1.00 92.44 108 ASN A CA 1
ATOM 847 C C . ASN A 1 108 ? 8.106 6.934 0.305 1.00 92.44 108 ASN A C 1
ATOM 849 O O . ASN A 1 108 ? 8.610 7.255 1.379 1.00 92.44 108 ASN A O 1
ATOM 853 N N . GLY A 1 109 ? 8.701 7.214 -0.861 1.00 89.94 109 GLY A N 1
ATOM 854 C CA . GLY A 1 109 ? 9.976 7.925 -0.982 1.00 89.94 109 GLY A CA 1
ATOM 855 C C . GLY A 1 109 ? 11.217 7.081 -0.675 1.00 89.94 109 GLY A C 1
ATOM 856 O O . GLY A 1 109 ? 12.304 7.640 -0.527 1.00 89.94 109 GLY A O 1
ATOM 857 N N . ASP A 1 110 ? 11.087 5.757 -0.600 1.00 92.94 110 ASP A N 1
ATOM 858 C CA . ASP A 1 110 ? 12.199 4.851 -0.316 1.00 92.94 110 ASP A CA 1
ATOM 859 C C . ASP A 1 110 ? 12.947 4.421 -1.595 1.00 92.94 110 ASP A C 1
ATOM 861 O O . ASP A 1 110 ? 12.366 4.206 -2.661 1.00 92.94 110 ASP A O 1
ATOM 865 N N . ASP A 1 111 ? 14.270 4.320 -1.472 1.00 87.00 111 ASP A N 1
ATOM 866 C CA . ASP A 1 111 ? 15.239 3.889 -2.487 1.00 87.00 111 ASP A CA 1
ATOM 867 C C . ASP A 1 111 ? 15.119 4.543 -3.886 1.00 87.00 111 ASP A C 1
ATOM 869 O O . ASP A 1 111 ? 15.452 3.939 -4.915 1.00 87.00 111 ASP A O 1
ATOM 873 N N . MET A 1 112 ? 14.677 5.808 -3.948 1.00 90.69 112 MET A N 1
ATOM 874 C CA . MET A 1 112 ? 14.480 6.535 -5.211 1.00 90.69 112 MET A CA 1
ATOM 875 C C . MET A 1 112 ? 15.768 6.610 -6.040 1.00 90.69 112 MET A C 1
ATOM 877 O O . MET A 1 112 ? 15.797 6.164 -7.187 1.00 90.69 112 MET A O 1
ATOM 881 N N . PHE A 1 113 ? 16.867 7.116 -5.473 1.00 89.56 113 PHE A N 1
ATOM 882 C CA . PHE A 1 113 ? 18.114 7.288 -6.226 1.00 89.56 113 PHE A CA 1
ATOM 883 C C . PHE A 1 113 ? 18.676 5.962 -6.754 1.00 89.56 113 PHE A C 1
ATOM 885 O O . PHE A 1 113 ? 19.114 5.906 -7.905 1.00 89.56 113 PHE A O 1
ATOM 892 N N . ALA A 1 114 ? 18.625 4.877 -5.973 1.00 89.44 114 ALA A N 1
ATOM 893 C CA . ALA A 1 114 ? 19.173 3.609 -6.442 1.00 89.44 114 ALA A CA 1
ATOM 894 C C . ALA A 1 114 ? 18.362 3.017 -7.598 1.00 89.44 114 ALA A C 1
ATOM 896 O O . ALA A 1 114 ? 18.962 2.399 -8.475 1.00 89.44 114 ALA A O 1
ATOM 897 N N . THR A 1 115 ? 17.040 3.234 -7.661 1.00 88.75 115 THR A N 1
ATOM 898 C CA . THR A 1 115 ? 16.254 2.839 -8.849 1.00 88.75 115 THR A CA 1
ATOM 899 C C . THR A 1 115 ? 16.685 3.603 -10.101 1.00 88.75 115 THR A C 1
ATOM 901 O O . THR A 1 115 ? 16.807 3.018 -11.175 1.00 88.75 115 THR A O 1
ATOM 904 N N . PHE A 1 116 ? 17.031 4.888 -9.975 1.00 89.25 116 PHE A N 1
ATOM 905 C CA . PHE A 1 116 ? 17.579 5.651 -11.097 1.00 89.25 116 PHE A CA 1
ATOM 906 C C . PHE A 1 116 ? 19.003 5.214 -11.475 1.00 89.25 116 PHE A C 1
ATOM 908 O O . PHE A 1 116 ? 19.334 5.213 -12.667 1.00 89.25 116 PHE A O 1
ATOM 915 N N . ALA A 1 117 ? 19.838 4.864 -10.493 1.00 87.81 117 ALA A N 1
ATOM 916 C CA . ALA A 1 117 ? 21.246 4.516 -10.684 1.00 87.81 117 ALA A CA 1
ATOM 917 C C . ALA A 1 117 ? 21.458 3.090 -11.220 1.00 87.81 117 ALA A C 1
ATOM 919 O O . ALA A 1 117 ? 22.358 2.871 -12.026 1.00 87.81 117 ALA A O 1
ATOM 920 N N . LYS A 1 118 ? 20.617 2.126 -10.822 1.00 87.56 118 LYS A N 1
ATOM 921 C CA . LYS A 1 118 ? 20.724 0.708 -11.220 1.00 87.56 118 LYS A CA 1
ATOM 922 C C . LYS A 1 118 ? 20.196 0.404 -12.631 1.00 87.56 118 LYS A C 1
ATOM 924 O O . LYS A 1 118 ? 20.221 -0.749 -13.056 1.00 87.56 118 LYS A O 1
ATOM 929 N N . MET A 1 119 ? 19.740 1.408 -13.380 1.00 83.38 119 MET A N 1
ATOM 930 C CA . MET A 1 119 ? 19.304 1.233 -14.768 1.00 83.38 119 MET A CA 1
ATOM 931 C C . MET A 1 119 ? 20.484 0.899 -15.690 1.00 83.38 119 MET A C 1
ATOM 933 O O . MET A 1 119 ? 21.388 1.716 -15.874 1.00 83.38 119 MET A O 1
ATOM 937 N N . GLN A 1 120 ? 20.446 -0.271 -16.335 1.00 76.56 120 GLN A N 1
ATOM 938 C CA . GLN A 1 120 ? 21.459 -0.651 -17.323 1.00 76.56 120 GLN A CA 1
ATOM 939 C C . GLN A 1 120 ? 21.362 0.233 -18.577 1.00 76.56 120 GLN A C 1
ATOM 941 O O . GLN A 1 120 ? 20.351 0.229 -19.279 1.00 76.56 120 GLN A O 1
ATOM 946 N N . GLN A 1 121 ? 22.442 0.939 -18.922 1.00 74.00 121 GLN A N 1
ATOM 947 C CA . GLN A 1 121 ? 22.526 1.795 -20.117 1.00 74.00 121 GLN A CA 1
ATOM 948 C C . GLN A 1 121 ? 22.785 1.006 -21.416 1.00 74.00 121 GLN A C 1
ATOM 950 O O . GLN A 1 121 ? 23.567 1.420 -22.265 1.00 74.00 121 GLN A O 1
ATOM 955 N N . LYS A 1 122 ? 22.144 -0.156 -21.592 1.00 77.81 122 LYS A N 1
ATOM 956 C CA . LYS A 1 122 ? 22.296 -0.959 -22.821 1.00 77.81 122 LYS A CA 1
ATOM 957 C C . LYS A 1 122 ? 21.528 -0.380 -24.011 1.00 77.81 122 LYS A C 1
ATOM 959 O O . LYS A 1 122 ? 21.948 -0.548 -25.147 1.00 77.81 122 LYS A O 1
ATOM 964 N N . SER A 1 123 ? 20.400 0.282 -23.754 1.00 85.31 123 SER A N 1
ATOM 965 C CA . SER A 1 123 ? 19.574 0.935 -24.773 1.00 85.31 123 SER A CA 1
ATOM 966 C C . SER A 1 123 ? 19.204 2.335 -24.305 1.00 85.31 123 SER A C 1
ATOM 968 O O . SER A 1 123 ? 18.568 2.494 -23.261 1.00 85.31 123 SER A O 1
ATOM 970 N N . TYR A 1 124 ? 19.584 3.348 -25.086 1.00 88.88 124 TYR A N 1
ATOM 971 C CA . TYR A 1 124 ? 19.283 4.746 -24.773 1.00 88.88 124 TYR A CA 1
ATOM 972 C C . TYR A 1 124 ? 17.771 5.016 -24.735 1.00 88.88 124 TYR A C 1
ATOM 974 O O . TYR A 1 124 ? 17.297 5.722 -23.850 1.00 88.88 124 TYR A O 1
ATOM 982 N N . LEU A 1 125 ? 16.998 4.396 -25.637 1.00 90.44 125 LEU A N 1
ATOM 983 C CA . LEU A 1 125 ? 15.539 4.543 -25.679 1.00 90.44 125 LEU A CA 1
ATOM 984 C C . LEU A 1 125 ? 14.873 4.020 -24.402 1.00 90.44 125 LEU A C 1
ATOM 986 O O . LEU A 1 125 ? 14.033 4.705 -23.822 1.00 90.44 125 LEU A O 1
ATOM 990 N N . VAL A 1 126 ? 15.276 2.836 -23.929 1.00 91.38 126 VAL A N 1
ATOM 991 C CA . VAL A 1 126 ? 14.728 2.251 -22.693 1.00 91.38 126 VAL A CA 1
ATOM 992 C C . VAL A 1 126 ? 15.179 3.045 -21.470 1.00 91.38 126 VAL A C 1
ATOM 994 O O . VAL A 1 126 ? 14.399 3.257 -20.542 1.00 91.38 126 VAL A O 1
ATOM 997 N N . TRP A 1 127 ? 16.418 3.540 -21.475 1.00 91.38 127 TRP A N 1
ATOM 998 C CA . TRP A 1 127 ? 16.906 4.421 -20.420 1.00 91.38 127 TRP A CA 1
ATOM 999 C C . TRP A 1 127 ? 16.083 5.716 -20.340 1.00 91.38 127 TRP A C 1
ATOM 1001 O O . TRP A 1 127 ? 15.621 6.071 -19.255 1.00 91.38 127 TRP A O 1
ATOM 1011 N N . LEU A 1 128 ? 15.813 6.374 -21.471 1.00 93.25 128 LEU A N 1
ATOM 1012 C CA . LEU A 1 128 ? 14.979 7.577 -21.517 1.00 93.25 128 LEU A CA 1
ATOM 1013 C C . LEU A 1 128 ? 13.541 7.281 -21.071 1.00 93.25 128 LEU A C 1
ATOM 1015 O O . LEU A 1 128 ? 12.996 8.002 -20.235 1.00 93.25 128 LEU A O 1
ATOM 1019 N N . PHE A 1 129 ? 12.957 6.183 -21.562 1.00 94.19 129 PHE A N 1
ATOM 1020 C CA . PHE A 1 129 ? 11.633 5.730 -21.141 1.00 94.19 129 PHE A CA 1
ATOM 1021 C C . PHE A 1 129 ? 11.570 5.516 -19.626 1.00 94.19 129 PHE A C 1
ATOM 1023 O O . PHE A 1 129 ? 10.640 5.993 -18.987 1.00 94.19 129 PHE A O 1
ATOM 1030 N N . SER A 1 130 ? 12.583 4.879 -19.028 1.00 93.12 130 SER A N 1
ATOM 1031 C CA . SER A 1 130 ? 12.636 4.649 -17.579 1.00 93.12 130 SER A CA 1
ATOM 1032 C C . SER A 1 130 ? 12.621 5.947 -16.772 1.00 93.12 130 SER A C 1
ATOM 1034 O O . SER A 1 130 ? 11.983 6.011 -15.724 1.00 93.12 130 SER A O 1
ATOM 1036 N N . ARG A 1 131 ? 13.286 7.002 -17.265 1.00 93.56 131 ARG A N 1
ATOM 1037 C CA . ARG A 1 131 ? 13.304 8.315 -16.613 1.00 93.56 131 ARG A CA 1
ATOM 1038 C C . ARG A 1 131 ? 11.919 8.943 -16.657 1.00 93.56 131 ARG A C 1
ATOM 1040 O O . ARG A 1 131 ? 11.407 9.322 -15.611 1.00 93.56 131 ARG A O 1
ATOM 1047 N N . ILE A 1 132 ? 11.298 8.987 -17.834 1.00 96.00 132 ILE A N 1
ATOM 1048 C CA . ILE A 1 132 ? 9.938 9.520 -18.006 1.00 96.00 132 ILE A CA 1
ATOM 1049 C C . ILE A 1 132 ? 8.944 8.727 -17.148 1.00 96.00 132 ILE A C 1
ATOM 1051 O O . ILE A 1 132 ? 8.152 9.314 -16.415 1.00 96.00 132 ILE A O 1
ATOM 1055 N N . TYR A 1 133 ? 9.036 7.398 -17.179 1.00 96.00 133 TYR A N 1
ATOM 1056 C CA . TYR A 1 133 ? 8.208 6.491 -16.394 1.00 96.00 133 TYR A CA 1
ATOM 1057 C C . TYR A 1 133 ? 8.324 6.782 -14.892 1.00 96.00 133 TYR A C 1
ATOM 1059 O O . TYR A 1 133 ? 7.316 7.090 -14.259 1.00 96.00 133 TYR A O 1
ATOM 1067 N N .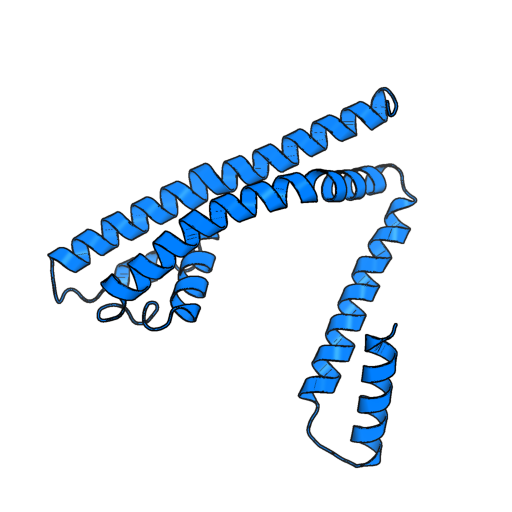 LEU A 1 134 ? 9.539 6.773 -14.329 1.00 94.75 134 LEU A N 1
ATOM 1068 C CA . LEU A 1 134 ? 9.752 6.995 -12.896 1.00 94.75 134 LEU A CA 1
ATOM 1069 C C . LEU A 1 134 ? 9.380 8.420 -12.468 1.00 94.75 134 LEU A C 1
ATOM 1071 O O . LEU A 1 134 ? 8.708 8.581 -11.454 1.00 94.75 134 LEU A O 1
ATOM 1075 N N . TYR A 1 135 ? 9.744 9.453 -13.238 1.00 95.56 135 TYR A N 1
ATOM 1076 C CA . TYR A 1 135 ? 9.357 10.831 -12.913 1.00 95.56 135 TYR A CA 1
ATOM 1077 C C . TYR A 1 135 ? 7.840 11.029 -12.967 1.00 95.56 135 TYR A C 1
ATOM 1079 O O . TYR A 1 135 ? 7.282 11.658 -12.067 1.00 95.56 135 TYR A O 1
ATO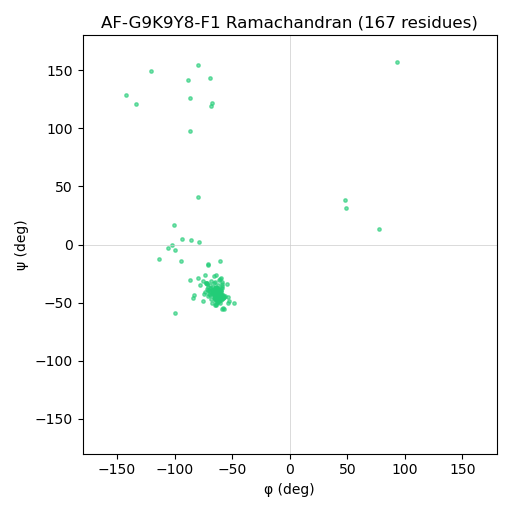M 1087 N N . SER A 1 136 ? 7.160 10.467 -13.974 1.00 96.75 136 SER A N 1
ATOM 1088 C CA . SER A 1 136 ? 5.695 10.538 -14.067 1.00 96.75 136 SER A CA 1
ATOM 1089 C C . SER A 1 136 ? 5.023 9.811 -12.902 1.00 96.75 136 SER A C 1
ATOM 1091 O O . SER A 1 136 ? 4.118 10.361 -12.285 1.00 96.75 136 SER A O 1
ATOM 1093 N N . PHE A 1 137 ? 5.515 8.624 -12.535 1.00 96.06 137 PHE A N 1
ATOM 1094 C CA . PHE A 1 137 ? 4.971 7.840 -11.432 1.00 96.06 137 PHE A CA 1
ATOM 1095 C C . PHE A 1 137 ? 5.142 8.555 -10.088 1.00 96.06 137 PHE A C 1
ATOM 1097 O O . PHE A 1 137 ? 4.166 8.749 -9.368 1.00 96.06 137 PHE A O 1
ATOM 1104 N N . ILE A 1 138 ? 6.367 8.986 -9.770 1.00 94.81 138 ILE A N 1
ATOM 1105 C CA . ILE A 1 138 ? 6.695 9.643 -8.497 1.00 94.81 138 ILE A CA 1
ATOM 1106 C C . ILE A 1 138 ? 5.902 10.945 -8.355 1.00 94.81 138 ILE A C 1
ATOM 1108 O O . ILE A 1 138 ? 5.274 11.167 -7.324 1.00 94.81 138 ILE A O 1
ATOM 1112 N N . SER A 1 139 ? 5.879 11.788 -9.393 1.00 94.50 139 SER A N 1
ATOM 1113 C CA . SER A 1 139 ? 5.148 13.059 -9.333 1.00 94.50 139 SER A CA 1
ATOM 1114 C C . SER A 1 139 ? 3.638 12.860 -9.184 1.00 94.50 139 SER A C 1
ATOM 1116 O O . SER A 1 139 ? 3.021 13.508 -8.340 1.00 94.50 139 SER A O 1
ATOM 1118 N N . LEU A 1 140 ? 3.044 11.933 -9.941 1.00 95.62 140 LEU A N 1
ATOM 1119 C CA . LEU A 1 140 ? 1.614 11.645 -9.874 1.00 95.62 140 LEU A CA 1
ATOM 1120 C C . LEU A 1 140 ? 1.215 11.065 -8.510 1.00 95.62 140 LEU A C 1
ATOM 1122 O O . LEU A 1 140 ? 0.287 11.562 -7.870 1.00 95.62 140 LEU A O 1
ATOM 1126 N N . PHE A 1 141 ? 1.904 10.020 -8.048 1.00 95.44 141 PHE A N 1
ATOM 1127 C CA . PHE A 1 141 ? 1.496 9.322 -6.831 1.00 95.44 141 PHE A CA 1
ATOM 1128 C C . PHE A 1 141 ? 1.807 10.114 -5.560 1.00 95.44 141 PHE A C 1
ATOM 1130 O O . PHE A 1 141 ? 0.947 10.191 -4.683 1.00 95.44 141 PHE A O 1
ATOM 1137 N N . ILE A 1 142 ? 2.988 10.732 -5.463 1.00 93.69 142 ILE A N 1
ATOM 1138 C CA . ILE A 1 142 ? 3.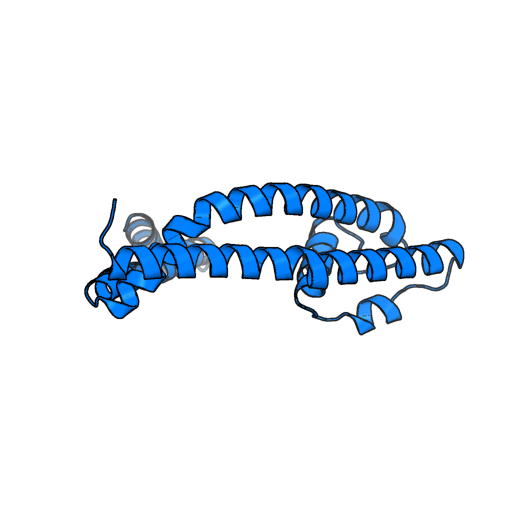370 11.477 -4.257 1.00 93.69 142 ILE A CA 1
ATOM 1139 C C . ILE A 1 142 ? 2.637 12.816 -4.196 1.00 93.69 142 ILE A C 1
ATOM 1141 O O . ILE A 1 142 ? 2.065 13.148 -3.164 1.00 93.69 142 ILE A O 1
ATOM 1145 N N . TYR A 1 143 ? 2.623 13.606 -5.272 1.00 93.62 143 TYR A N 1
ATOM 1146 C CA . TYR A 1 143 ? 2.086 14.966 -5.170 1.00 93.62 143 TYR A CA 1
ATOM 1147 C C . TYR A 1 143 ? 0.581 15.046 -5.381 1.00 93.62 143 TYR A C 1
ATOM 1149 O O . TYR A 1 143 ? -0.049 15.918 -4.786 1.00 93.62 143 TYR A O 1
ATOM 1157 N N . MET A 1 144 ? -0.014 14.165 -6.190 1.00 94.81 144 MET A N 1
ATOM 1158 C CA . MET A 1 144 ? -1.457 14.217 -6.444 1.00 94.81 144 MET A CA 1
ATOM 1159 C C . MET A 1 144 ? -2.219 13.200 -5.599 1.00 94.81 144 MET A C 1
ATOM 1161 O O . MET A 1 144 ? -3.078 13.589 -4.811 1.00 94.81 144 MET A O 1
ATOM 1165 N N . ILE A 1 145 ? -1.912 11.907 -5.735 1.00 95.12 145 ILE A N 1
ATOM 1166 C CA . ILE A 1 145 ? -2.717 10.845 -5.107 1.00 95.12 145 ILE A CA 1
ATOM 1167 C C . ILE A 1 145 ? -2.588 10.880 -3.580 1.00 95.12 145 ILE A C 1
ATOM 1169 O O . ILE A 1 145 ? -3.608 10.850 -2.892 1.00 95.12 145 ILE A O 1
ATOM 1173 N N . LEU A 1 146 ? -1.370 10.997 -3.039 1.00 93.25 146 LEU A N 1
ATOM 1174 C CA . LEU A 1 146 ? -1.161 11.074 -1.589 1.00 93.25 146 LEU A CA 1
ATOM 1175 C C . LEU A 1 146 ? -1.774 12.352 -0.992 1.00 93.25 146 LEU A C 1
ATOM 1177 O O . LEU A 1 146 ? -2.428 12.290 0.046 1.00 93.25 146 LEU A O 1
ATOM 1181 N N . SER A 1 147 ? -1.635 13.494 -1.671 1.00 93.31 147 SER A N 1
ATOM 1182 C CA . SER A 1 147 ? -2.252 14.755 -1.235 1.00 93.31 147 SER A CA 1
ATOM 1183 C C . SER A 1 147 ? -3.779 14.668 -1.198 1.00 93.31 147 SER A C 1
ATOM 1185 O O . SER A 1 147 ? -4.394 15.114 -0.231 1.00 93.31 147 SER A O 1
ATOM 1187 N N . LEU A 1 148 ? -4.402 14.048 -2.208 1.00 94.31 148 LEU A N 1
ATOM 1188 C CA . LEU A 1 148 ? -5.849 13.809 -2.227 1.00 94.31 148 LEU A CA 1
ATOM 1189 C C . LEU A 1 148 ? -6.292 12.857 -1.112 1.00 94.31 148 LEU A C 1
ATOM 1191 O O . LEU A 1 148 ? -7.334 13.076 -0.499 1.00 94.31 148 LEU A O 1
ATOM 1195 N N . PHE A 1 149 ? -5.494 11.830 -0.814 1.00 93.25 149 PHE A N 1
ATOM 1196 C CA . PHE A 1 149 ? -5.767 10.910 0.288 1.00 93.25 149 PHE A CA 1
ATOM 1197 C C . PHE A 1 149 ? -5.779 11.637 1.642 1.00 93.25 149 PHE A C 1
ATOM 1199 O O . PHE A 1 149 ? -6.700 11.455 2.438 1.00 93.25 149 PHE A O 1
ATOM 1206 N N . ILE A 1 150 ? -4.792 12.509 1.882 1.00 93.56 150 ILE A N 1
ATOM 1207 C CA . ILE A 1 150 ? -4.721 13.339 3.093 1.00 93.56 150 ILE A CA 1
ATOM 1208 C C . ILE A 1 150 ? -5.904 14.315 3.150 1.00 93.56 150 ILE A C 1
ATOM 1210 O O . ILE A 1 150 ? -6.523 14.460 4.206 1.00 93.56 150 ILE A O 1
ATOM 1214 N N . ALA A 1 151 ? -6.251 14.951 2.028 1.00 94.56 151 ALA A N 1
ATOM 1215 C CA . ALA A 1 151 ? -7.384 15.871 1.951 1.00 94.56 151 ALA A CA 1
ATOM 1216 C C . ALA A 1 151 ? -8.713 15.181 2.301 1.00 94.56 151 ALA A C 1
ATOM 1218 O O . ALA A 1 151 ? -9.480 15.715 3.092 1.00 94.56 151 ALA A O 1
ATOM 1219 N N . LEU A 1 152 ? -8.951 13.966 1.798 1.00 94.31 152 LEU A N 1
ATOM 1220 C CA . LEU A 1 152 ? -10.172 13.198 2.070 1.00 94.31 152 LEU A CA 1
ATOM 1221 C C . LEU A 1 152 ? -10.311 12.829 3.557 1.00 94.31 152 LEU A C 1
ATOM 1223 O O . LEU A 1 152 ? -11.396 12.938 4.133 1.00 94.31 152 LEU A O 1
ATOM 1227 N N . ILE A 1 153 ? -9.212 12.424 4.203 1.00 93.75 153 ILE A N 1
ATOM 1228 C CA . ILE A 1 153 ? -9.212 12.146 5.649 1.00 93.75 153 ILE A CA 1
ATOM 1229 C C . ILE A 1 153 ? -9.441 13.435 6.447 1.00 93.75 153 ILE A C 1
ATOM 1231 O O . ILE A 1 153 ? -10.186 13.418 7.426 1.00 93.75 153 ILE A O 1
ATOM 1235 N N . THR A 1 154 ? -8.830 14.543 6.022 1.00 94.38 154 THR A N 1
ATOM 1236 C CA . THR A 1 154 ? -8.965 15.849 6.685 1.00 94.38 154 THR A CA 1
ATOM 1237 C C . THR A 1 154 ? -10.399 16.376 6.591 1.00 94.38 154 THR A C 1
ATOM 1239 O O . THR A 1 154 ? -10.962 16.773 7.605 1.00 94.38 154 THR A O 1
ATOM 1242 N N . ASP A 1 155 ? -11.026 16.283 5.420 1.00 94.50 155 ASP A N 1
ATO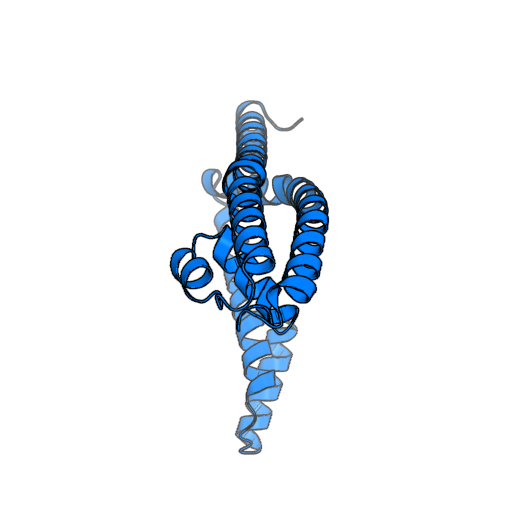M 1243 C CA . ASP A 1 155 ? -12.428 16.659 5.193 1.00 94.50 155 ASP A CA 1
ATOM 1244 C C . ASP A 1 155 ? -13.396 15.828 6.055 1.00 94.50 155 ASP A C 1
ATOM 1246 O O . ASP A 1 155 ? -14.291 16.355 6.723 1.00 94.50 155 ASP A O 1
ATOM 1250 N N . THR A 1 156 ? -13.151 14.515 6.147 1.00 92.69 156 THR A N 1
ATOM 1251 C CA . THR A 1 156 ? -13.941 13.642 7.028 1.00 92.69 156 THR A CA 1
ATOM 1252 C C . THR A 1 156 ? -13.751 14.022 8.500 1.00 92.69 156 THR A C 1
ATOM 1254 O O . THR A 1 156 ? -14.715 14.046 9.267 1.00 92.69 156 THR A O 1
ATOM 1257 N N . TYR A 1 157 ? -12.519 14.338 8.907 1.00 92.94 157 TYR A N 1
ATOM 1258 C CA . TYR A 1 157 ? -12.215 14.778 10.267 1.00 92.94 157 TYR A CA 1
ATOM 1259 C C . TYR A 1 157 ? -12.938 16.082 10.622 1.00 92.94 157 TYR A C 1
ATOM 1261 O O . TYR A 1 157 ? -13.534 16.175 11.696 1.00 92.94 157 TYR A O 1
ATOM 1269 N N . GLU A 1 158 ? -12.927 17.071 9.726 1.00 92.69 158 GLU A N 1
ATOM 1270 C CA . GLU A 1 158 ? -13.642 18.336 9.916 1.00 92.69 158 GLU A CA 1
ATOM 1271 C C . GLU A 1 158 ? -15.154 18.114 10.020 1.00 92.69 158 GLU A C 1
ATOM 1273 O O . GLU A 1 158 ? -15.780 18.613 10.957 1.00 92.69 158 GLU A O 1
ATOM 1278 N N . THR A 1 159 ? -15.725 17.277 9.150 1.00 91.44 159 THR A N 1
ATOM 1279 C CA . THR A 1 159 ? -17.157 16.940 9.168 1.00 91.44 159 THR A CA 1
ATOM 1280 C C . THR A 1 159 ? -17.589 16.321 10.503 1.00 91.44 159 THR A C 1
ATOM 1282 O O . THR A 1 159 ? -18.573 16.758 11.103 1.00 91.44 159 THR A O 1
ATOM 1285 N N . ILE A 1 160 ? -16.845 15.341 11.033 1.00 90.44 160 ILE A N 1
ATOM 1286 C CA . ILE A 1 160 ? -17.206 14.723 12.324 1.00 90.44 160 ILE A CA 1
ATOM 1287 C C . ILE A 1 160 ? -16.945 15.669 13.491 1.00 90.44 160 ILE A C 1
ATOM 1289 O O . ILE A 1 160 ? -17.708 15.680 14.459 1.00 90.44 160 ILE A O 1
ATOM 1293 N N . LYS A 1 161 ? -15.901 16.499 13.411 1.00 89.25 161 LYS A N 1
ATOM 1294 C CA . LYS A 1 161 ? -15.654 17.528 14.421 1.00 89.25 161 LYS A CA 1
ATOM 1295 C C . LYS A 1 161 ? -16.835 18.502 14.514 1.00 89.25 161 LYS A C 1
ATOM 1297 O O . LYS A 1 161 ? -17.216 18.846 15.631 1.00 89.25 161 LYS A O 1
ATOM 1302 N N . HIS A 1 162 ? -17.438 18.883 13.386 1.00 89.44 162 HIS A N 1
ATOM 1303 C CA . HIS A 1 162 ? -18.669 19.678 13.361 1.00 89.44 162 HIS A CA 1
ATOM 1304 C C . HIS A 1 162 ? -19.862 18.926 13.966 1.00 89.44 162 HIS A C 1
ATOM 1306 O O . HIS A 1 162 ? -20.528 19.468 14.844 1.00 89.44 162 HIS A O 1
ATOM 1312 N N . TYR A 1 163 ? -20.074 17.648 13.627 1.00 88.38 163 TYR A N 1
ATOM 1313 C CA . TYR A 1 163 ? -21.131 16.833 14.257 1.00 88.38 163 TYR A CA 1
ATOM 1314 C C . TYR A 1 163 ? -20.970 16.676 15.774 1.00 88.38 163 TYR A C 1
ATOM 1316 O O . TYR A 1 163 ? -21.955 16.558 16.499 1.00 88.38 163 TYR A O 1
ATOM 1324 N N . GLN A 1 164 ? -19.741 16.707 16.290 1.00 83.38 164 GLN A N 1
ATOM 1325 C CA . GLN A 1 164 ? -19.514 16.685 17.734 1.00 83.38 164 GLN A CA 1
ATOM 1326 C C . GLN A 1 164 ? -19.864 18.023 18.414 1.00 83.38 164 GLN A C 1
ATOM 1328 O O . GLN A 1 164 ? -20.174 18.023 19.605 1.00 83.38 164 GLN A O 1
ATOM 1333 N N . GLN A 1 165 ? -19.797 19.147 17.692 1.00 83.38 165 GLN A N 1
ATOM 1334 C CA . GLN A 1 165 ? -20.124 20.481 18.210 1.00 83.38 165 GLN A CA 1
ATOM 1335 C C . GLN A 1 165 ? -21.626 20.777 18.139 1.00 83.38 165 GLN A C 1
ATOM 1337 O O . GLN A 1 165 ? -22.195 21.219 19.136 1.00 83.38 165 GLN A O 1
ATOM 1342 N N . ASP A 1 166 ? -22.255 20.488 16.999 1.00 84.44 166 ASP A N 1
ATOM 1343 C CA . ASP A 1 166 ? -23.642 20.879 16.706 1.00 84.44 166 ASP A CA 1
ATOM 1344 C C . ASP A 1 166 ? -24.659 19.744 16.935 1.00 84.44 166 ASP A C 1
ATOM 1346 O O . ASP A 1 166 ? -25.869 19.956 16.859 1.00 84.44 166 ASP A O 1
ATOM 1350 N N . GLY A 1 167 ? -24.175 18.544 17.273 1.00 75.12 167 GLY A N 1
ATOM 1351 C CA . GLY A 1 167 ? -24.976 17.330 17.402 1.00 75.12 167 GLY A CA 1
ATOM 1352 C C . GLY A 1 167 ? -25.010 16.514 16.107 1.00 75.12 167 GLY A C 1
ATOM 1353 O O . GLY A 1 167 ? -24.770 17.020 15.011 1.00 75.12 167 GLY A O 1
ATOM 1354 N N . PHE A 1 168 ? -25.282 15.213 16.241 1.00 75.00 168 PHE A N 1
ATOM 1355 C CA . PHE A 1 168 ? -25.522 14.358 15.080 1.00 75.00 168 PHE A CA 1
ATOM 1356 C C . PHE A 1 168 ? -26.862 14.736 14.425 1.00 75.00 168 PHE A C 1
ATOM 1358 O O . PHE A 1 168 ? -27.797 15.072 15.158 1.00 75.00 168 PHE A O 1
ATOM 1365 N N . PRO A 1 169 ? -26.963 14.684 13.084 1.00 55.69 169 PRO A N 1
ATOM 1366 C CA . PRO A 1 169 ? -28.245 14.802 12.393 1.00 55.69 169 PRO A CA 1
ATOM 1367 C C . PRO A 1 169 ? -29.227 13.688 12.785 1.00 55.69 169 PRO A C 1
ATOM 1369 O O . PRO A 1 169 ? -28.768 12.576 13.144 1.00 55.69 169 PRO A O 1
#

Foldseek 3Di:
DVLCVVLVVVVVVCVVVVHDDCVSSCVSNVVVVVVVVVVVLVVVCVDVVSVLVVQLCVVLVVVLVVLVVVVVVVVVVLLVVQLVLCCVFAPQSVDSVSSSVVLVCLLVVHPLVVQLVSGHPPDPVSNVVSVVSSVVSNCCSNVPSVVVSVVSSVVSSVVSVVCVVVPPD

Sequence (169 aa):
DILTIIGSILKMEIQAKSLTSYDVCSILLGTSTMLVWLGVIRYLGFFQKYNLLILTLQAALPNVIRFCCCAAMIYLGYCFCGWIVLGPYHDKFRSLNMVSECLFSLINGDDMFATFAKMQQKSYLVWLFSRIYLYSFISLFIYMILSLFIALITDTYETIKHYQQDGFP

Mean predicted aligned error: 5.68 Å

Nearest PDB structures (foldseek):
  5w3s-assembly1_A  TM=9.930E-01  e=3.501E-19  Callithrix jacchus
  6aye-assembly1_A  TM=9.813E-01  e=4.627E-18  Homo sapiens
  6ayf-assembly1_B  TM=9.819E-01  e=4.877E-18  Homo sapiens
  9cc2-assembly1_A  TM=9.768E-01  e=1.690E-15  Mus musculus
  9cbz-assembly1_B  TM=9.480E-01  e=1.878E-15  Mus musculus

pLDDT: mean 91.0, std 5.52, range [55.69, 97.25]

Radius of gyration: 22.77 Å; Cα contacts (8 Å, |Δi|>4): 113; chains: 1; bounding box: 51×55×52 Å

Organism: Mustela putorius furo (NCBI:txid9669)

Secondary structure (DSSP, 8-state):
-HHHHHHHHHHHHHHHTT----HHHHHHHHHHHHHHHHHHHHHHTTSHHHHHHHHHHHHHHHHHHHHHHHHHHHHHHHHHHHHHHHTTT-GGGSSHHHHHHHHHHHHTT-SHHHHHHT--TT-HHHHHHHHHHHHHHHIIIIIIIHHHHHHHHHHHHHHHHHHHHH---